Protein AF-A0A563DKL0-F1 (afdb_monomer_lite)

Sequence (131 aa):
MTEYYINKIYFHYNDNSDYGLYILFELNDRGYLLFDSTSFLLLAEIDKYKNFTWKEINYKVDKGLFIINIKEEELVNYFVEFSNNDILYIYQRIDGLECVEQDFMIVKKEDNFYNEVFSHMNESFVERVKL

Organism: NCBI:txid2509004

Structure (mmCIF, N/CA/C/O backbone):
data_AF-A0A563DKL0-F1
#
_entry.id   AF-A0A563DKL0-F1
#
loop_
_atom_site.group_PDB
_atom_site.id
_atom_site.type_symbol
_atom_site.label_atom_id
_atom_site.label_alt_id
_atom_site.label_comp_id
_atom_site.label_asym_id
_atom_site.label_entity_id
_atom_site.label_seq_id
_atom_site.pdbx_PDB_ins_code
_atom_site.Cartn_x
_atom_site.Cartn_y
_atom_site.Cartn_z
_atom_site.occupancy
_atom_site.B_iso_or_equiv
_atom_site.auth_seq_id
_atom_site.auth_comp_id
_atom_site.auth_asym_id
_atom_site.auth_atom_id
_atom_site.pdbx_PDB_model_num
ATOM 1 N N . MET A 1 1 ? -5.780 -8.153 19.326 1.00 55.84 1 MET A N 1
ATOM 2 C CA . MET A 1 1 ? -5.167 -7.930 18.002 1.00 55.84 1 MET A CA 1
ATOM 3 C C . MET A 1 1 ? -5.210 -6.436 17.759 1.00 55.84 1 MET A C 1
ATOM 5 O O . MET A 1 1 ? -6.212 -5.828 18.111 1.00 55.84 1 MET A O 1
ATOM 9 N N . THR A 1 2 ? -4.117 -5.836 17.308 1.00 72.38 2 THR A N 1
ATOM 10 C CA . THR A 1 2 ? -4.044 -4.385 17.111 1.00 72.38 2 THR A CA 1
ATOM 11 C C . THR A 1 2 ? -4.446 -4.070 15.677 1.00 72.38 2 THR A C 1
ATOM 13 O O . THR A 1 2 ? -3.821 -4.588 14.761 1.00 72.38 2 THR A O 1
ATOM 16 N N . GLU A 1 3 ? -5.479 -3.253 15.485 1.00 87.06 3 GLU A N 1
ATOM 17 C CA . GLU A 1 3 ? -5.994 -2.899 14.156 1.00 87.06 3 GLU A CA 1
ATOM 18 C C . GLU A 1 3 ? -5.310 -1.628 13.628 1.00 87.06 3 GLU A C 1
ATOM 20 O O . GLU A 1 3 ? -5.223 -0.614 14.332 1.00 87.06 3 GLU A O 1
ATOM 25 N N . TYR A 1 4 ? -4.833 -1.681 12.381 1.00 91.75 4 TYR A N 1
ATOM 26 C CA . TYR A 1 4 ? -4.214 -0.557 11.675 1.00 91.75 4 TYR A CA 1
ATOM 27 C C . TYR A 1 4 ? -5.230 0.081 10.728 1.00 91.75 4 TYR A C 1
ATOM 29 O O . TYR A 1 4 ? -5.314 -0.278 9.554 1.00 91.75 4 TYR A O 1
ATOM 37 N N . TYR A 1 5 ? -6.039 0.991 11.266 1.00 95.19 5 TYR A N 1
ATOM 38 C CA . TYR A 1 5 ? -7.048 1.719 10.501 1.00 95.19 5 TYR A CA 1
ATOM 39 C C . TYR A 1 5 ? -6.403 2.704 9.527 1.00 95.19 5 TYR A C 1
ATOM 41 O O . TYR A 1 5 ? -5.542 3.485 9.924 1.00 95.19 5 TYR A O 1
ATOM 49 N N . ILE A 1 6 ? -6.848 2.681 8.276 1.00 95.88 6 ILE A N 1
ATOM 50 C CA . ILE A 1 6 ? -6.279 3.460 7.176 1.00 95.88 6 ILE A CA 1
ATOM 51 C C . ILE A 1 6 ? -7.065 4.770 7.033 1.00 95.88 6 ILE A C 1
ATOM 53 O O . ILE A 1 6 ? -8.297 4.759 7.043 1.00 95.88 6 ILE A O 1
ATOM 57 N N . ASN A 1 7 ? -6.354 5.890 6.887 1.00 95.06 7 ASN A N 1
ATOM 58 C CA . ASN A 1 7 ? -6.914 7.170 6.445 1.00 95.06 7 ASN A CA 1
ATOM 59 C C . ASN A 1 7 ? -6.761 7.314 4.926 1.00 95.06 7 ASN A C 1
ATOM 61 O O . ASN A 1 7 ? -7.736 7.473 4.195 1.00 95.06 7 ASN A O 1
ATOM 65 N N . LYS A 1 8 ? -5.514 7.223 4.452 1.00 96.00 8 LYS A N 1
ATOM 66 C CA . LYS A 1 8 ? -5.124 7.406 3.052 1.00 96.00 8 LYS A CA 1
ATOM 67 C C . LYS A 1 8 ? -3.931 6.532 2.700 1.00 96.00 8 LYS A C 1
ATOM 69 O O . LYS A 1 8 ? -3.178 6.112 3.578 1.00 96.00 8 LYS A O 1
ATOM 74 N N . ILE A 1 9 ? -3.760 6.282 1.406 1.00 97.69 9 ILE A N 1
ATOM 75 C CA . ILE A 1 9 ? -2.623 5.535 0.873 1.00 97.69 9 ILE A CA 1
ATOM 76 C C . ILE A 1 9 ? -1.983 6.368 -0.230 1.00 97.69 9 ILE A C 1
ATOM 78 O O . ILE A 1 9 ? -2.673 6.889 -1.107 1.00 97.69 9 ILE A O 1
ATOM 82 N N . TYR A 1 10 ? -0.664 6.485 -0.188 1.00 97.56 10 TYR A N 1
ATOM 83 C CA . TYR A 1 10 ? 0.128 7.224 -1.158 1.00 97.56 10 TYR A CA 1
ATOM 84 C C . TYR A 1 10 ? 1.214 6.335 -1.745 1.00 97.56 10 TYR A C 1
ATOM 86 O O . TYR A 1 10 ? 1.629 5.363 -1.120 1.00 97.56 10 TYR A O 1
ATOM 94 N N . PHE A 1 11 ? 1.722 6.706 -2.913 1.00 97.56 11 PHE A N 1
ATOM 95 C CA . PHE A 1 11 ? 2.881 6.070 -3.518 1.00 97.56 11 PHE A CA 1
ATOM 96 C C . PHE A 1 11 ? 3.881 7.096 -4.051 1.00 97.56 11 PHE A C 1
ATOM 98 O O . PHE A 1 11 ? 3.536 8.245 -4.350 1.00 97.56 11 PHE A O 1
ATOM 105 N N . HIS A 1 12 ? 5.128 6.661 -4.174 1.00 95.88 12 HIS A N 1
ATOM 106 C CA . HIS A 1 12 ? 6.215 7.390 -4.807 1.00 95.88 12 HIS A CA 1
ATOM 107 C C . HIS A 1 12 ? 7.103 6.399 -5.563 1.00 95.88 12 HIS A C 1
ATOM 109 O O . HIS A 1 12 ? 7.444 5.350 -5.025 1.00 95.88 12 HIS A O 1
ATOM 115 N N . TYR A 1 13 ? 7.488 6.753 -6.787 1.00 93.31 13 TYR A N 1
ATOM 116 C CA . TYR A 1 13 ? 8.512 6.040 -7.544 1.00 93.31 13 TYR A CA 1
ATOM 117 C C . TYR A 1 13 ? 9.806 6.848 -7.503 1.00 93.31 13 TYR A C 1
ATOM 119 O O . TYR A 1 13 ? 9.822 8.025 -7.870 1.00 93.31 13 TYR A O 1
ATOM 127 N N . ASN A 1 14 ? 10.879 6.219 -7.036 1.00 89.31 14 ASN A N 1
ATOM 128 C CA . ASN A 1 14 ? 12.231 6.714 -7.219 1.00 89.31 14 ASN A CA 1
ATOM 129 C C . ASN A 1 14 ? 12.767 6.191 -8.554 1.00 89.31 14 ASN A C 1
ATOM 131 O O . ASN A 1 14 ? 13.298 5.086 -8.617 1.00 89.31 14 ASN A O 1
ATOM 135 N N . ASP A 1 15 ? 12.679 7.027 -9.587 1.00 80.00 15 ASP A N 1
ATOM 136 C CA . ASP A 1 15 ? 13.078 6.708 -10.968 1.00 80.00 15 ASP A CA 1
ATOM 137 C C . ASP A 1 15 ? 14.583 6.390 -11.133 1.00 80.00 15 ASP A C 1
ATOM 139 O O . ASP A 1 15 ? 15.032 6.053 -12.223 1.00 80.00 15 ASP A O 1
ATOM 143 N N . ASN A 1 16 ? 15.389 6.503 -10.068 1.00 79.62 16 ASN A N 1
ATOM 144 C CA . ASN A 1 16 ? 16.809 6.129 -10.070 1.00 79.62 16 ASN A CA 1
ATOM 145 C C . ASN A 1 16 ? 17.067 4.698 -9.555 1.00 79.62 16 ASN A C 1
ATOM 147 O O . ASN A 1 16 ? 18.222 4.356 -9.292 1.00 79.62 16 ASN A O 1
ATOM 151 N N . SER A 1 17 ? 16.024 3.895 -9.324 1.00 76.44 17 SER A N 1
ATOM 152 C CA . SER A 1 17 ? 16.128 2.534 -8.791 1.00 76.44 17 SER A CA 1
ATOM 153 C C . SER A 1 17 ? 15.099 1.612 -9.440 1.00 76.44 17 SER A C 1
ATOM 155 O O . SER A 1 17 ? 13.908 1.908 -9.403 1.00 76.44 17 SER A O 1
ATOM 157 N N . ASP A 1 18 ? 15.554 0.454 -9.918 1.00 69.06 18 ASP A N 1
ATOM 158 C CA . ASP A 1 18 ? 14.704 -0.642 -10.418 1.00 69.06 18 ASP A CA 1
ATOM 159 C C . ASP A 1 18 ? 13.705 -1.127 -9.338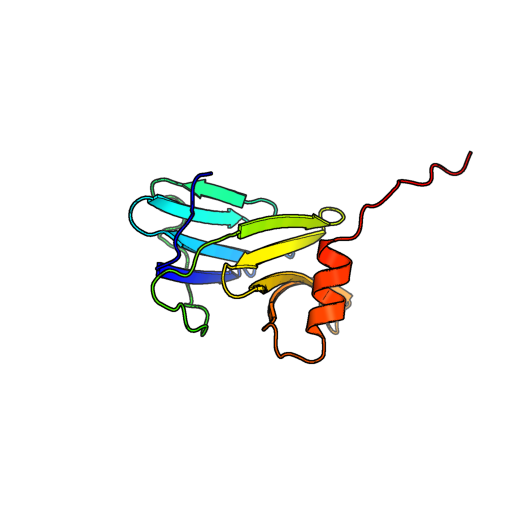 1.00 69.06 18 ASP A C 1
ATOM 161 O O . ASP A 1 18 ? 12.581 -1.543 -9.617 1.00 69.06 18 ASP A O 1
ATOM 165 N N . TYR A 1 19 ? 14.085 -0.968 -8.065 1.00 73.31 19 TYR A N 1
ATOM 166 C CA . TYR A 1 19 ? 13.269 -1.215 -6.872 1.00 73.31 19 TYR A CA 1
ATOM 167 C C . TYR A 1 19 ? 12.916 0.114 -6.201 1.00 73.31 19 TYR A C 1
ATOM 169 O O . TYR A 1 19 ? 13.322 0.411 -5.075 1.00 73.31 19 TYR A O 1
ATOM 177 N N . GLY A 1 20 ? 12.286 1.008 -6.958 1.00 88.25 20 GLY A N 1
ATOM 178 C CA . GLY A 1 20 ? 12.035 2.390 -6.553 1.00 88.25 20 GLY A CA 1
ATOM 179 C C . GLY A 1 20 ? 10.675 2.646 -5.904 1.00 88.25 20 GLY A C 1
ATOM 180 O O . GLY A 1 20 ? 10.370 3.810 -5.644 1.00 88.25 20 GLY A O 1
ATOM 181 N N . LEU A 1 21 ? 9.841 1.622 -5.689 1.00 94.44 21 LEU A N 1
ATOM 182 C CA . LEU A 1 21 ? 8.462 1.805 -5.237 1.00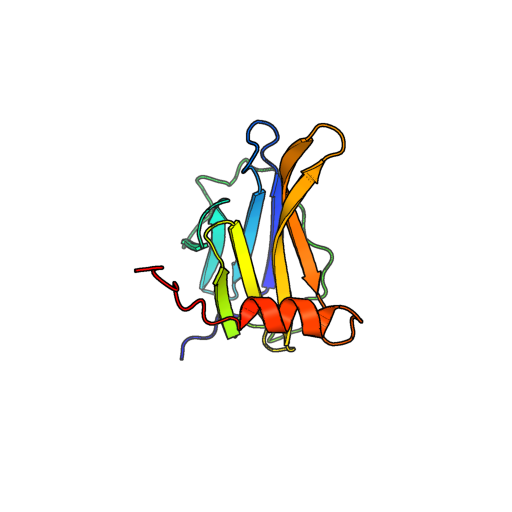 94.44 21 LEU A CA 1
ATOM 183 C C . LEU A 1 21 ? 8.358 1.966 -3.718 1.00 94.44 21 LEU A C 1
ATOM 185 O O . LEU A 1 21 ? 8.569 1.033 -2.950 1.00 94.44 21 LEU A O 1
ATOM 189 N N . TYR A 1 22 ? 7.866 3.126 -3.300 1.00 96.12 22 TYR A N 1
ATOM 190 C CA . TYR A 1 22 ? 7.466 3.394 -1.925 1.00 96.12 22 TYR A CA 1
ATOM 191 C C . TYR A 1 22 ? 5.948 3.501 -1.836 1.00 96.12 22 TYR A C 1
ATOM 193 O O . TYR A 1 22 ? 5.337 4.231 -2.618 1.00 96.12 22 TYR A O 1
ATOM 201 N N . ILE A 1 23 ? 5.341 2.844 -0.845 1.00 97.62 23 ILE A N 1
ATOM 202 C CA . ILE A 1 23 ? 3.908 2.981 -0.542 1.00 97.62 23 ILE A CA 1
ATOM 203 C C . ILE A 1 23 ? 3.741 3.384 0.916 1.00 97.62 23 ILE A C 1
ATOM 205 O O . ILE A 1 23 ? 4.279 2.746 1.812 1.00 97.62 23 ILE A O 1
ATOM 209 N N . LEU A 1 24 ? 2.986 4.447 1.163 1.00 97.69 24 LEU A N 1
ATOM 210 C CA . LEU A 1 24 ? 2.778 5.016 2.485 1.00 97.69 24 LEU A CA 1
ATOM 211 C C . LEU A 1 24 ? 1.305 4.936 2.863 1.00 97.69 24 LEU A C 1
ATOM 213 O O . LEU A 1 24 ? 0.461 5.580 2.243 1.00 97.69 24 LEU A O 1
ATOM 217 N N . PHE A 1 25 ? 1.008 4.196 3.920 1.00 97.19 25 PHE A N 1
ATOM 218 C CA . PHE A 1 25 ? -0.293 4.197 4.568 1.00 97.19 25 PHE A CA 1
ATOM 219 C C . PHE A 1 25 ? -0.270 5.216 5.697 1.00 97.19 25 PHE A C 1
ATOM 221 O O . PHE A 1 25 ? 0.508 5.095 6.645 1.00 97.19 25 PHE A O 1
ATOM 228 N N . GLU A 1 26 ? -1.146 6.204 5.612 1.00 96.12 26 GLU A N 1
ATOM 229 C CA . GLU A 1 26 ? -1.457 7.091 6.723 1.00 96.12 26 GLU A CA 1
ATOM 230 C C . GLU A 1 26 ? -2.465 6.381 7.630 1.00 96.12 26 GLU A C 1
ATOM 232 O O . GLU A 1 26 ? -3.560 6.021 7.186 1.00 96.12 26 GLU A O 1
ATOM 237 N N . LEU A 1 27 ? -2.086 6.138 8.884 1.00 95.12 27 LEU A N 1
ATOM 238 C CA . LEU A 1 27 ? -2.880 5.362 9.829 1.00 95.12 27 LEU A CA 1
ATOM 239 C C . LEU A 1 27 ? -3.594 6.277 10.824 1.00 95.12 27 LEU A C 1
ATOM 241 O O . LEU A 1 27 ? -2.988 7.198 11.376 1.00 95.12 27 LEU A O 1
ATOM 245 N N . ASN A 1 28 ? -4.856 5.977 11.132 1.00 90.00 28 ASN A N 1
ATOM 246 C CA . ASN A 1 28 ? -5.623 6.737 12.121 1.00 90.00 28 ASN A CA 1
ATOM 247 C C . ASN A 1 28 ? -4.944 6.643 13.495 1.00 90.00 28 ASN A C 1
ATOM 249 O O . ASN A 1 28 ? -4.842 5.557 14.073 1.00 90.00 28 ASN A O 1
ATOM 253 N N . ASP A 1 29 ? -4.475 7.789 13.994 1.00 81.88 29 ASP A N 1
ATOM 254 C CA . ASP A 1 29 ? -3.867 7.980 15.317 1.00 81.88 29 ASP A CA 1
ATOM 255 C C . ASP A 1 29 ? -2.621 7.114 15.603 1.00 81.88 29 ASP A C 1
ATOM 257 O O . ASP A 1 29 ? -2.253 6.903 16.761 1.00 81.88 29 ASP A O 1
ATOM 261 N N . ARG A 1 30 ? -1.969 6.572 14.561 1.00 82.38 30 ARG A N 1
ATOM 262 C CA . ARG A 1 30 ? -0.879 5.580 14.703 1.00 82.38 30 ARG A CA 1
ATOM 263 C C . ARG A 1 30 ? 0.346 5.848 13.827 1.00 82.38 30 ARG A C 1
ATOM 265 O O . ARG A 1 30 ? 1.182 4.962 13.668 1.00 82.38 30 ARG A O 1
ATOM 272 N N . GLY A 1 31 ? 0.466 7.060 13.292 1.00 93.06 31 GLY A N 1
ATOM 273 C CA . GLY A 1 31 ? 1.554 7.425 12.392 1.00 93.06 31 GLY A CA 1
ATOM 274 C C . GLY A 1 31 ? 1.364 6.778 11.025 1.00 93.06 31 GLY A C 1
ATOM 275 O O . GLY A 1 31 ? 0.321 6.947 10.395 1.00 93.06 31 GLY A O 1
ATOM 276 N N . TYR A 1 32 ? 2.375 6.046 10.567 1.00 96.31 32 TYR A N 1
ATOM 277 C CA . TYR A 1 32 ? 2.457 5.576 9.193 1.00 96.31 32 TYR A CA 1
ATOM 278 C C . TYR A 1 32 ? 2.972 4.143 9.106 1.00 96.31 32 TYR A C 1
ATOM 280 O O . TYR A 1 32 ? 3.815 3.717 9.896 1.00 96.31 32 TYR A O 1
ATOM 288 N N . LEU A 1 33 ? 2.506 3.419 8.095 1.00 96.69 33 LEU A N 1
ATOM 289 C CA . LEU A 1 33 ? 3.124 2.180 7.638 1.00 96.69 33 LEU A CA 1
ATOM 290 C C . LEU A 1 33 ? 3.726 2.444 6.257 1.00 96.69 33 LEU A C 1
ATOM 292 O O . LEU A 1 33 ? 3.018 2.852 5.341 1.00 96.69 33 LEU A O 1
ATOM 296 N N . LEU A 1 34 ? 5.031 2.244 6.118 1.00 96.94 34 LEU A N 1
ATOM 297 C CA . LEU A 1 34 ? 5.775 2.473 4.885 1.00 96.94 34 LEU A CA 1
ATOM 298 C C . LEU A 1 34 ? 6.224 1.137 4.301 1.00 96.94 34 LEU A C 1
ATOM 300 O O . LEU A 1 34 ? 6.906 0.385 4.984 1.00 96.94 34 LEU A O 1
ATOM 304 N N . PHE A 1 35 ? 5.908 0.892 3.038 1.00 95.81 35 PHE A N 1
ATOM 305 C CA . PHE A 1 35 ? 6.652 -0.025 2.189 1.00 95.81 35 PHE A CA 1
ATOM 306 C C . PHE A 1 35 ? 7.843 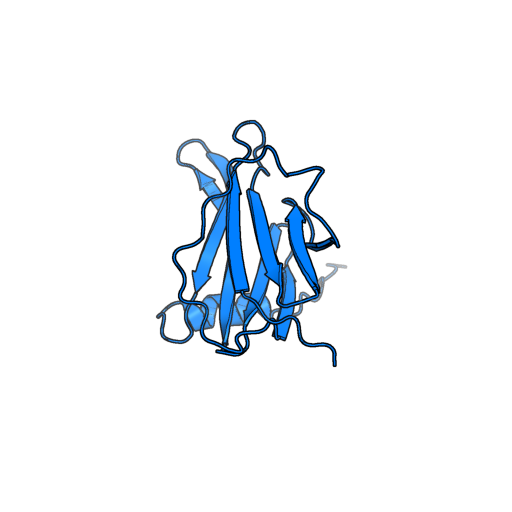0.720 1.577 1.00 95.81 35 PHE A C 1
ATOM 308 O O . PHE A 1 35 ? 7.641 1.742 0.916 1.00 95.81 35 PHE A O 1
ATOM 315 N N . ASP A 1 36 ? 9.067 0.253 1.826 1.00 92.75 36 ASP A N 1
ATOM 316 C CA . ASP A 1 36 ? 10.317 0.923 1.433 1.00 92.75 36 ASP A CA 1
ATOM 317 C C . ASP A 1 36 ? 11.037 0.273 0.242 1.00 92.75 36 ASP A C 1
ATOM 319 O O . ASP A 1 36 ? 12.267 0.247 0.189 1.00 92.75 36 ASP A O 1
ATOM 323 N N . SER A 1 37 ? 10.253 -0.262 -0.695 1.00 90.75 37 SER A N 1
ATOM 324 C CA . SER A 1 37 ? 10.663 -1.124 -1.812 1.00 90.75 37 SER A CA 1
ATOM 325 C C . SER A 1 37 ? 11.017 -2.563 -1.434 1.00 90.75 37 SER A C 1
ATOM 327 O O . SER A 1 37 ? 11.028 -3.430 -2.305 1.00 90.75 37 SER A O 1
ATOM 329 N N . THR A 1 38 ? 11.310 -2.850 -0.163 1.00 89.38 38 THR A N 1
ATOM 330 C CA . THR A 1 38 ? 11.767 -4.190 0.261 1.00 89.38 38 THR A CA 1
ATOM 331 C C . THR A 1 38 ? 11.065 -4.725 1.498 1.00 89.38 38 THR A C 1
ATOM 333 O O . THR A 1 38 ? 11.091 -5.921 1.755 1.00 89.38 38 THR A O 1
ATOM 336 N N . SER A 1 39 ? 10.470 -3.858 2.313 1.00 90.88 39 SER A N 1
ATOM 337 C CA . SER A 1 39 ? 9.869 -4.271 3.573 1.00 90.88 39 SER A CA 1
ATOM 338 C C . SER A 1 39 ? 8.825 -3.275 4.053 1.00 90.88 39 SER A C 1
ATOM 340 O O . SER A 1 39 ? 8.748 -2.144 3.572 1.00 90.88 39 SER A O 1
ATOM 342 N N . PHE A 1 40 ? 8.030 -3.698 5.037 1.00 93.56 40 PHE A N 1
ATOM 343 C CA . PHE A 1 40 ? 7.09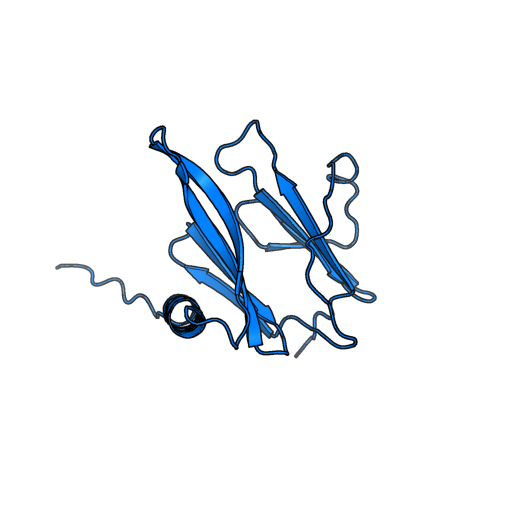3 -2.828 5.736 1.00 93.56 40 PHE A CA 1
ATOM 344 C C . PHE A 1 40 ? 7.667 -2.341 7.068 1.00 93.56 40 PHE A C 1
ATOM 346 O O . PHE A 1 40 ? 8.086 -3.130 7.915 1.00 93.56 40 PHE A O 1
ATOM 353 N N . LEU A 1 41 ? 7.618 -1.028 7.282 1.00 94.06 41 LEU A N 1
ATOM 354 C CA . LEU A 1 41 ? 8.133 -0.340 8.460 1.00 94.06 41 LEU A CA 1
ATOM 355 C C . LEU A 1 41 ? 7.042 0.526 9.093 1.00 94.06 41 LEU A C 1
ATOM 357 O O . LEU A 1 41 ? 6.423 1.351 8.423 1.00 94.06 41 LEU A O 1
ATOM 361 N N . LEU A 1 42 ? 6.837 0.383 10.403 1.00 93.94 42 LEU A N 1
ATOM 362 C CA . LEU A 1 42 ? 6.007 1.313 11.171 1.00 93.94 42 LEU A CA 1
ATOM 363 C C . LEU A 1 42 ? 6.826 2.539 11.563 1.00 93.94 42 LEU A C 1
ATOM 365 O O . LEU A 1 42 ? 7.891 2.422 12.169 1.00 93.94 42 LEU A O 1
ATOM 369 N N . LEU A 1 43 ? 6.297 3.716 11.252 1.00 94.50 43 LEU A N 1
ATOM 370 C CA . LEU A 1 43 ? 6.934 4.999 11.495 1.00 94.50 43 LEU A CA 1
ATOM 371 C C . LEU A 1 43 ? 5.996 5.896 12.301 1.00 94.50 43 LEU A C 1
ATOM 373 O O . LEU A 1 43 ? 4.817 6.025 11.981 1.00 94.50 43 LEU A O 1
ATOM 377 N N . ALA A 1 44 ? 6.525 6.568 13.322 1.00 91.56 44 ALA A N 1
ATOM 378 C CA . ALA A 1 44 ? 5.777 7.624 14.003 1.00 91.56 44 ALA A CA 1
ATOM 379 C C . ALA A 1 44 ? 5.616 8.862 13.100 1.00 91.56 44 ALA A C 1
ATOM 381 O O . ALA A 1 44 ? 4.573 9.509 13.107 1.00 91.56 44 ALA A O 1
ATOM 382 N N . GLU A 1 45 ? 6.642 9.158 12.297 1.00 91.00 45 GLU A N 1
ATOM 383 C CA . GLU A 1 45 ? 6.755 10.347 11.450 1.00 91.00 45 GLU A CA 1
ATOM 384 C C . GLU A 1 45 ? 7.477 10.007 10.136 1.00 91.00 45 GLU A C 1
ATOM 386 O O . GLU A 1 45 ? 8.238 9.040 10.065 1.00 91.00 45 GLU A O 1
ATOM 391 N N . ILE A 1 46 ? 7.278 10.822 9.096 1.00 89.94 46 ILE A N 1
ATOM 392 C CA . ILE A 1 46 ? 7.816 10.586 7.741 1.00 89.94 46 ILE A CA 1
ATOM 393 C C . ILE A 1 46 ? 8.931 11.562 7.354 1.00 89.94 46 ILE A C 1
ATOM 395 O O . ILE A 1 46 ? 9.201 11.760 6.173 1.00 89.94 46 ILE A O 1
ATOM 399 N N . ASP A 1 47 ? 9.609 12.168 8.326 1.00 89.81 47 ASP A N 1
ATOM 400 C CA . ASP A 1 47 ? 10.584 13.244 8.103 1.00 89.81 47 ASP A CA 1
ATOM 401 C C . ASP A 1 47 ? 11.696 12.901 7.105 1.00 89.81 47 ASP A C 1
ATOM 403 O O . ASP A 1 47 ? 12.087 13.744 6.294 1.00 89.81 47 ASP A O 1
ATOM 407 N N . LYS A 1 48 ? 12.176 11.651 7.114 1.00 88.50 48 LYS A N 1
ATOM 408 C CA . LYS A 1 48 ? 13.182 11.157 6.158 1.00 88.50 48 LYS A CA 1
ATOM 409 C C . LYS A 1 48 ? 12.663 11.137 4.710 1.00 88.50 48 LYS A C 1
ATOM 411 O O . LYS A 1 48 ? 13.455 11.250 3.780 1.00 88.50 48 LYS A O 1
ATOM 416 N N . TYR A 1 49 ? 11.349 11.040 4.530 1.00 89.38 49 TYR A N 1
ATOM 417 C CA . TYR A 1 49 ? 10.659 10.894 3.246 1.00 89.38 49 TYR A CA 1
ATOM 418 C C . TYR A 1 49 ? 9.776 12.104 2.903 1.00 89.38 49 TYR A C 1
ATOM 420 O O . TYR A 1 49 ? 9.037 12.084 1.920 1.00 89.38 49 TYR A O 1
ATOM 428 N N . LYS A 1 50 ? 9.849 13.189 3.686 1.00 88.06 50 LYS A N 1
ATOM 429 C CA . LYS A 1 50 ? 8.991 14.376 3.522 1.00 88.06 50 LYS A CA 1
ATOM 430 C C . LYS A 1 50 ? 9.178 15.104 2.190 1.00 88.06 50 LYS A C 1
ATOM 432 O O . LYS A 1 50 ? 8.285 15.813 1.747 1.00 88.06 50 LYS A O 1
ATOM 437 N N . ASN A 1 51 ? 10.348 14.940 1.571 1.00 90.44 51 ASN A N 1
ATOM 438 C CA . ASN A 1 51 ? 10.680 15.558 0.289 1.00 90.44 51 ASN A CA 1
ATOM 439 C C . ASN A 1 51 ? 10.251 14.696 -0.909 1.00 90.44 51 ASN A C 1
ATOM 441 O O . ASN A 1 51 ? 10.434 15.119 -2.050 1.00 90.44 51 ASN A O 1
ATOM 445 N N . PHE A 1 52 ? 9.722 13.489 -0.680 1.00 93.75 52 PHE A N 1
ATOM 446 C CA . PHE A 1 52 ? 9.198 12.666 -1.763 1.00 93.75 52 PHE A CA 1
ATOM 447 C C . PHE A 1 52 ? 7.925 13.300 -2.316 1.00 93.75 52 PHE A C 1
ATOM 449 O O . PHE A 1 52 ? 7.095 13.838 -1.582 1.00 93.75 52 PHE A O 1
ATOM 456 N N . THR A 1 53 ? 7.766 13.226 -3.636 1.00 93.94 53 THR A N 1
ATOM 457 C CA . THR A 1 53 ? 6.514 13.634 -4.277 1.00 93.94 53 THR A CA 1
ATOM 458 C C . THR A 1 53 ? 5.528 12.479 -4.174 1.00 93.94 53 THR A C 1
ATOM 460 O O . THR A 1 53 ? 5.518 11.586 -5.023 1.00 93.94 53 THR A O 1
ATOM 463 N N . TRP A 1 54 ? 4.739 12.493 -3.103 1.00 96.00 54 TRP A N 1
ATOM 464 C CA . TRP A 1 54 ? 3.699 11.507 -2.832 1.00 96.00 54 TRP A CA 1
ATOM 465 C C . TRP A 1 54 ? 2.474 11.737 -3.716 1.00 96.00 54 TRP A C 1
ATOM 467 O O . TRP A 1 54 ? 1.948 12.849 -3.800 1.00 96.00 54 TRP A O 1
ATOM 477 N N . LYS A 1 55 ? 1.996 10.670 -4.353 1.00 97.12 55 LYS A N 1
ATOM 478 C CA . LYS A 1 55 ? 0.739 10.642 -5.104 1.00 97.12 55 LYS A CA 1
ATOM 479 C C . LYS A 1 55 ? -0.272 9.812 -4.329 1.00 97.12 55 LYS A C 1
ATOM 481 O O . LYS A 1 55 ? 0.027 8.684 -3.959 1.00 97.12 55 LYS A O 1
ATOM 486 N N . GLU A 1 56 ? -1.455 10.359 -4.073 1.00 96.81 56 GLU A N 1
ATOM 487 C CA . GLU A 1 56 ? -2.540 9.602 -3.438 1.00 96.81 56 GLU A CA 1
ATOM 488 C C . GLU A 1 56 ? -3.019 8.497 -4.393 1.00 96.81 56 GLU A C 1
ATOM 490 O O . GLU A 1 56 ? -3.256 8.753 -5.578 1.00 96.81 56 GLU A O 1
ATOM 495 N N . ILE A 1 57 ? -3.134 7.263 -3.898 1.00 95.94 57 ILE A N 1
ATOM 496 C CA . ILE A 1 57 ? -3.729 6.159 -4.654 1.00 95.94 57 ILE A CA 1
ATOM 497 C C . ILE A 1 57 ? -5.227 6.439 -4.767 1.00 95.94 57 ILE A C 1
ATOM 499 O O . ILE A 1 57 ? -5.901 6.654 -3.762 1.00 95.94 57 ILE A O 1
ATOM 503 N N . ASN A 1 58 ? -5.767 6.402 -5.988 1.00 92.38 58 ASN A N 1
ATOM 504 C CA . ASN A 1 58 ? -7.201 6.558 -6.224 1.00 92.38 58 ASN A CA 1
ATOM 505 C C . ASN A 1 58 ? -7.966 5.292 -5.798 1.00 92.38 58 ASN A C 1
ATOM 507 O O . ASN A 1 58 ? -8.385 4.483 -6.626 1.00 92.38 58 ASN A O 1
ATOM 511 N N . TYR A 1 59 ? -8.113 5.113 -4.490 1.00 92.19 59 TYR A N 1
ATOM 512 C CA . TYR A 1 59 ? -8.830 4.017 -3.861 1.00 92.19 59 TYR A CA 1
ATOM 513 C C . TYR A 1 59 ? -9.705 4.568 -2.739 1.00 92.19 59 TYR A C 1
ATOM 515 O O . TYR A 1 59 ? -9.272 5.383 -1.924 1.00 92.19 59 TYR A O 1
ATOM 523 N N . LYS 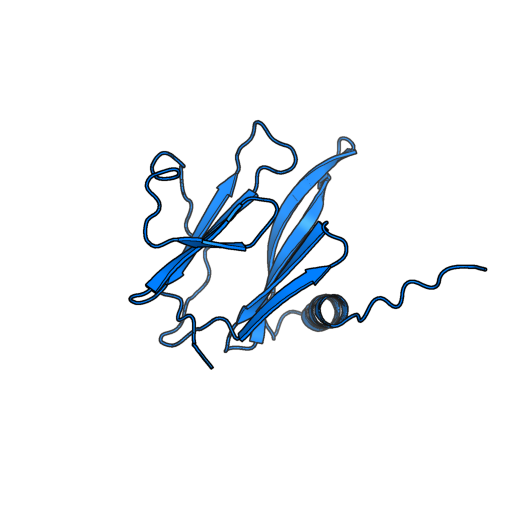A 1 60 ? -10.970 4.145 -2.707 1.00 89.38 60 LYS A N 1
ATOM 524 C CA . LYS A 1 60 ? -11.934 4.653 -1.735 1.00 89.38 60 LYS A CA 1
ATOM 525 C C . LYS A 1 60 ? -11.712 3.969 -0.388 1.00 89.38 60 LYS A C 1
ATOM 527 O O . LYS A 1 60 ? -12.210 2.874 -0.153 1.00 89.38 60 LYS A O 1
ATOM 532 N N . VAL A 1 61 ? -11.002 4.648 0.504 1.00 88.00 61 VAL A N 1
ATOM 533 C CA . VAL A 1 61 ? -10.839 4.215 1.894 1.00 88.00 61 VAL A CA 1
ATOM 534 C C . VAL A 1 61 ? -12.135 4.505 2.658 1.00 88.00 61 VAL A C 1
ATOM 536 O O . VAL A 1 61 ? -12.411 5.640 3.047 1.00 88.00 61 VAL A O 1
ATOM 539 N N . ASP A 1 62 ? -12.976 3.484 2.829 1.00 86.00 62 ASP A N 1
ATOM 540 C CA . ASP A 1 62 ? -14.194 3.603 3.630 1.00 86.00 62 ASP A CA 1
ATOM 541 C C . ASP A 1 62 ? -13.871 3.775 5.125 1.00 86.00 62 ASP A C 1
ATOM 543 O O . ASP A 1 62 ? -12.846 3.320 5.640 1.00 86.00 62 ASP A O 1
ATOM 547 N N . LYS A 1 63 ? -14.779 4.428 5.859 1.00 85.88 63 LYS A N 1
ATOM 548 C CA . LYS A 1 63 ? -14.619 4.629 7.302 1.00 85.88 63 LYS A CA 1
ATOM 549 C C . LYS A 1 63 ? -14.529 3.274 8.009 1.00 85.88 63 LYS A C 1
ATOM 551 O O . LYS A 1 63 ? -15.480 2.499 7.980 1.00 85.88 63 LYS A O 1
ATOM 556 N N . GLY A 1 64 ? -13.421 3.046 8.709 1.00 89.25 64 GLY A N 1
ATOM 557 C CA . GLY A 1 64 ? -13.175 1.795 9.425 1.00 89.25 64 GLY A CA 1
ATOM 558 C C . GLY A 1 64 ? -12.441 0.737 8.602 1.00 89.25 64 GLY A C 1
ATOM 559 O O . GLY A 1 64 ? -12.315 -0.387 9.078 1.00 89.25 64 GLY A O 1
ATOM 560 N N . LEU A 1 65 ? -11.937 1.068 7.407 1.00 94.88 65 LEU A N 1
ATOM 561 C CA . LEU A 1 65 ? -11.008 0.193 6.698 1.00 94.88 65 LEU A CA 1
ATOM 562 C C . LEU A 1 65 ? -9.726 0.028 7.526 1.00 94.88 65 LEU A C 1
ATOM 564 O O . LEU A 1 65 ? -9.147 1.015 7.982 1.00 94.88 65 LEU A O 1
ATOM 568 N N . PHE A 1 66 ? -9.283 -1.210 7.722 1.00 95.25 66 PHE A N 1
ATOM 569 C CA . PHE A 1 66 ? -8.037 -1.521 8.419 1.00 95.25 66 PHE A CA 1
ATOM 570 C C . PHE A 1 66 ? -7.302 -2.669 7.734 1.00 95.25 66 PHE A C 1
ATOM 572 O O . PHE A 1 66 ? -7.897 -3.430 6.971 1.00 95.25 66 PHE A O 1
ATOM 579 N N . ILE A 1 67 ? -6.009 -2.791 8.013 1.00 95.19 67 ILE A N 1
ATOM 580 C CA . ILE A 1 67 ? -5.176 -3.888 7.511 1.00 95.19 67 ILE A CA 1
ATOM 581 C C . ILE A 1 67 ? -5.433 -5.142 8.356 1.00 95.19 67 ILE A C 1
ATOM 583 O O . ILE A 1 67 ? -5.220 -5.114 9.571 1.00 95.19 67 ILE A O 1
ATOM 587 N N . ILE A 1 68 ? -5.877 -6.228 7.717 1.00 94.56 68 ILE A N 1
ATOM 588 C CA . ILE A 1 68 ? -5.999 -7.559 8.329 1.00 94.56 68 ILE A CA 1
ATOM 589 C C . ILE A 1 68 ? -4.626 -8.226 8.378 1.00 94.56 68 ILE A C 1
ATOM 591 O O . ILE A 1 68 ? -4.232 -8.744 9.423 1.00 94.56 68 ILE A O 1
ATOM 595 N N . ASN A 1 69 ? -3.918 -8.241 7.247 1.00 92.50 69 ASN A N 1
ATOM 596 C CA . ASN A 1 69 ? -2.696 -9.018 7.104 1.00 92.50 69 ASN A CA 1
ATOM 597 C C . ASN A 1 69 ? -1.707 -8.365 6.138 1.00 92.50 69 ASN A C 1
ATOM 599 O O . ASN A 1 69 ? -2.102 -7.654 5.215 1.00 92.50 69 ASN A O 1
ATOM 603 N N . ILE A 1 70 ? -0.426 -8.651 6.348 1.00 93.56 70 ILE A N 1
ATOM 604 C CA . ILE A 1 70 ? 0.657 -8.321 5.423 1.00 93.56 70 ILE A CA 1
ATOM 605 C C . ILE A 1 70 ? 1.416 -9.612 5.160 1.00 93.56 70 ILE A C 1
ATOM 607 O O . ILE A 1 70 ? 1.814 -10.296 6.105 1.00 93.56 70 ILE A O 1
ATOM 611 N N . LYS A 1 71 ? 1.602 -9.948 3.888 1.00 91.88 71 LYS A N 1
ATOM 612 C CA . LYS A 1 71 ? 2.330 -11.141 3.468 1.00 91.88 71 LYS A CA 1
ATOM 613 C C . LYS A 1 71 ? 3.345 -10.818 2.390 1.00 91.88 71 LYS A C 1
ATOM 615 O O . LYS A 1 71 ? 3.207 -9.840 1.662 1.00 91.88 71 LYS A O 1
ATOM 620 N N . GLU A 1 72 ? 4.334 -11.685 2.301 1.00 89.38 72 GLU A N 1
ATOM 621 C CA . GLU A 1 72 ? 5.441 -11.610 1.365 1.00 89.38 72 GLU A CA 1
ATOM 622 C C . GLU A 1 72 ? 5.614 -12.980 0.711 1.00 89.38 72 GLU A C 1
ATOM 624 O O . GLU A 1 72 ? 5.475 -14.011 1.374 1.00 89.38 72 GLU A O 1
ATOM 629 N N . GLU A 1 73 ? 5.906 -12.981 -0.584 1.00 82.88 73 GLU A N 1
ATOM 630 C CA . GLU A 1 73 ? 6.166 -14.170 -1.388 1.00 82.88 73 GLU A CA 1
ATOM 631 C C . GLU A 1 73 ? 7.479 -13.969 -2.161 1.00 82.88 73 GLU A C 1
ATOM 633 O O . GLU A 1 73 ? 7.670 -12.972 -2.863 1.00 82.88 73 GLU A O 1
ATOM 638 N N . GLU A 1 74 ? 8.401 -14.920 -1.977 1.00 75.12 74 GLU A N 1
ATOM 639 C CA . GLU A 1 74 ? 9.697 -15.019 -2.669 1.00 75.12 74 GLU A CA 1
ATOM 640 C C . GLU A 1 74 ? 10.566 -13.740 -2.668 1.00 75.12 74 GLU A C 1
ATOM 642 O O . GLU A 1 74 ? 11.404 -13.565 -3.546 1.00 75.12 74 GLU A O 1
ATOM 647 N N . LEU A 1 75 ? 10.412 -12.852 -1.675 1.00 72.69 75 LEU A N 1
ATOM 648 C CA . LEU A 1 75 ? 11.090 -11.542 -1.581 1.00 72.69 75 LEU A CA 1
ATOM 649 C C . LEU A 1 75 ? 10.744 -10.550 -2.713 1.00 72.69 75 LEU A C 1
ATOM 651 O O . LEU A 1 75 ? 11.319 -9.459 -2.783 1.00 72.69 75 LEU A O 1
ATOM 655 N N . VAL A 1 76 ? 9.817 -10.906 -3.606 1.00 80.00 76 VAL A N 1
ATOM 656 C CA . VAL A 1 76 ? 9.509 -10.146 -4.831 1.00 80.00 76 VAL A CA 1
ATOM 657 C C . VAL A 1 76 ? 8.074 -9.636 -4.879 1.00 80.00 76 VAL A C 1
ATOM 659 O O . VAL A 1 76 ? 7.825 -8.594 -5.486 1.00 80.00 76 VAL A O 1
ATOM 662 N N . ASN A 1 77 ? 7.158 -10.324 -4.200 1.00 89.81 77 ASN A N 1
ATOM 663 C CA . ASN A 1 77 ? 5.738 -10.010 -4.160 1.00 89.81 77 ASN A CA 1
ATOM 664 C C . ASN A 1 77 ? 5.304 -9.696 -2.728 1.00 89.81 77 ASN A C 1
ATOM 666 O O . ASN A 1 77 ? 5.682 -10.390 -1.783 1.00 89.81 77 ASN A O 1
ATOM 670 N N . TYR A 1 78 ? 4.459 -8.680 -2.571 1.00 94.19 78 TYR A N 1
ATOM 671 C CA . TYR A 1 78 ? 3.915 -8.291 -1.274 1.00 94.19 78 TYR A CA 1
ATOM 672 C C . TYR A 1 78 ? 2.412 -8.065 -1.366 1.00 94.19 78 TYR A C 1
ATOM 674 O O . TYR A 1 78 ? 1.898 -7.520 -2.343 1.00 94.19 78 TYR A O 1
ATOM 682 N N . PHE A 1 79 ? 1.706 -8.449 -0.311 1.00 95.81 79 PHE A N 1
ATOM 683 C CA . PHE A 1 79 ? 0.254 -8.386 -0.244 1.00 95.81 79 PHE A CA 1
ATOM 684 C C . PHE A 1 79 ? -0.171 -7.709 1.052 1.00 95.81 79 PHE A C 1
ATOM 686 O O . PHE A 1 79 ? 0.271 -8.101 2.134 1.00 95.81 79 PHE A O 1
ATOM 693 N N . VAL A 1 80 ? -1.059 -6.721 0.954 1.00 96.38 80 VAL A N 1
ATOM 694 C CA . VAL A 1 80 ? -1.728 -6.114 2.110 1.00 96.38 80 VAL A CA 1
ATOM 695 C C . VAL A 1 80 ? -3.220 -6.378 1.986 1.00 96.38 80 VAL A C 1
ATOM 697 O O . VAL A 1 80 ? -3.882 -5.824 1.113 1.00 96.38 80 VAL A O 1
ATOM 700 N N . GLU A 1 81 ? -3.739 -7.236 2.858 1.00 96.06 81 GLU A N 1
ATOM 701 C CA . GLU A 1 81 ? -5.155 -7.595 2.908 1.00 96.06 81 GLU A CA 1
ATOM 702 C C . GLU A 1 81 ? -5.910 -6.592 3.783 1.00 96.06 81 GLU A C 1
ATOM 704 O O . GLU A 1 81 ? -5.568 -6.383 4.953 1.00 96.06 81 GLU A O 1
ATOM 709 N N . PHE A 1 82 ? -6.950 -5.974 3.231 1.00 96.38 82 PHE A N 1
ATOM 710 C CA . PHE A 1 82 ? -7.800 -5.026 3.943 1.00 96.38 82 PHE A CA 1
ATOM 711 C C . PHE A 1 82 ? -9.057 -5.682 4.519 1.00 96.38 82 PHE A C 1
ATOM 713 O O . PHE A 1 82 ? -9.487 -6.751 4.096 1.00 96.38 82 PHE A O 1
ATOM 720 N N . SER A 1 83 ? -9.709 -5.002 5.465 1.00 95.81 83 SER A N 1
ATOM 721 C CA . SER A 1 83 ? -10.901 -5.506 6.159 1.00 95.81 83 SER A CA 1
ATOM 722 C C . SER A 1 83 ? -12.140 -5.714 5.283 1.00 95.81 83 SER A C 1
ATOM 724 O O . SER A 1 83 ? -13.040 -6.468 5.655 1.00 95.81 83 SER A O 1
ATOM 726 N N . ASN A 1 84 ? -12.184 -5.101 4.100 1.00 95.56 84 ASN A N 1
ATOM 727 C CA . ASN A 1 84 ? -13.196 -5.365 3.073 1.00 95.56 84 ASN A CA 1
ATOM 728 C C . ASN A 1 84 ? -12.830 -6.545 2.143 1.00 95.56 84 ASN A C 1
ATOM 730 O O . ASN A 1 84 ? -13.624 -6.906 1.275 1.00 95.56 84 ASN A O 1
ATOM 734 N N . ASN A 1 85 ? -11.708 -7.220 2.407 1.00 95.44 85 ASN A N 1
ATOM 735 C CA . ASN A 1 85 ? -11.060 -8.264 1.610 1.00 95.44 85 ASN A CA 1
ATOM 736 C C . ASN A 1 85 ? -10.422 -7.785 0.301 1.00 95.44 85 ASN A C 1
ATOM 738 O O . ASN A 1 85 ? -9.989 -8.636 -0.468 1.00 95.44 85 ASN A O 1
ATOM 742 N N . ASP A 1 86 ? -10.343 -6.481 0.036 1.00 96.88 86 ASP A N 1
ATOM 743 C CA . ASP A 1 86 ? -9.522 -5.991 -1.072 1.00 96.88 86 ASP A CA 1
ATOM 744 C C . ASP A 1 86 ? -8.038 -6.171 -0.726 1.00 96.88 86 ASP A C 1
ATOM 746 O O . ASP A 1 86 ? -7.653 -6.207 0.448 1.00 96.88 86 ASP A O 1
ATOM 750 N N . ILE A 1 87 ? -7.200 -6.294 -1.752 1.00 97.25 87 ILE A N 1
ATOM 751 C CA . ILE A 1 87 ? -5.772 -6.575 -1.597 1.00 97.25 87 ILE A CA 1
ATOM 752 C C . ILE A 1 87 ? -4.984 -5.491 -2.320 1.00 97.25 87 ILE A C 1
ATOM 754 O O . ILE A 1 87 ? -5.167 -5.291 -3.518 1.00 97.25 87 ILE A O 1
ATOM 758 N N . LEU A 1 88 ? -4.068 -4.813 -1.628 1.00 97.50 88 LEU A N 1
ATOM 759 C CA . LEU A 1 88 ? -2.968 -4.146 -2.321 1.00 97.50 88 LEU A CA 1
ATOM 760 C C . LEU A 1 88 ? -1.930 -5.210 -2.671 1.00 97.50 88 LEU A C 1
ATOM 762 O O . LEU A 1 88 ? -1.299 -5.772 -1.775 1.00 97.50 88 LEU A O 1
ATOM 766 N N . TYR A 1 89 ? -1.762 -5.464 -3.962 1.00 96.38 89 TYR A N 1
ATOM 767 C CA . TYR A 1 89 ? -0.755 -6.366 -4.499 1.00 96.38 89 TYR A CA 1
ATOM 768 C C . TYR A 1 89 ? 0.402 -5.550 -5.068 1.00 96.38 89 TYR A C 1
ATOM 770 O O . TYR A 1 89 ? 0.193 -4.711 -5.942 1.00 96.38 89 TYR A O 1
ATOM 778 N N . ILE A 1 90 ? 1.605 -5.788 -4.558 1.00 95.25 90 ILE A N 1
ATOM 779 C CA . ILE A 1 90 ? 2.863 -5.211 -5.027 1.00 95.25 90 ILE A CA 1
ATOM 780 C C . ILE A 1 90 ? 3.649 -6.337 -5.688 1.00 95.25 90 ILE A C 1
ATOM 782 O O . ILE A 1 90 ? 3.839 -7.389 -5.077 1.00 95.25 90 ILE A O 1
ATOM 786 N N . TYR A 1 91 ? 4.092 -6.121 -6.920 1.00 91.88 91 TYR A N 1
ATOM 787 C CA . TYR A 1 91 ? 4.684 -7.157 -7.758 1.00 91.88 91 TYR A CA 1
ATOM 788 C C . TYR A 1 91 ? 5.800 -6.604 -8.629 1.00 91.88 91 TYR A C 1
ATOM 790 O O . TYR A 1 91 ? 5.919 -5.396 -8.833 1.00 91.88 91 TYR A O 1
ATOM 798 N N . GLN A 1 92 ? 6.613 -7.506 -9.167 1.00 88.69 92 GLN A N 1
ATOM 799 C CA . GLN A 1 92 ? 7.573 -7.165 -10.206 1.00 88.69 92 GLN A CA 1
ATOM 800 C C . GLN A 1 92 ? 6.944 -7.321 -11.585 1.00 88.69 92 GLN A C 1
ATOM 802 O O . GLN A 1 92 ? 6.302 -8.328 -11.885 1.00 88.69 92 GLN A O 1
ATOM 807 N N . ARG A 1 93 ? 7.178 -6.341 -12.450 1.00 85.38 93 ARG A N 1
ATOM 808 C CA . ARG A 1 93 ? 6.886 -6.421 -13.877 1.00 85.38 93 ARG A CA 1
ATOM 809 C C . ARG A 1 93 ? 8.182 -6.323 -14.667 1.00 85.38 93 ARG A C 1
ATOM 811 O O . ARG A 1 93 ? 9.116 -5.642 -14.258 1.00 85.38 93 ARG A O 1
ATOM 818 N N . ILE A 1 94 ? 8.213 -6.991 -15.811 1.00 82.62 94 ILE A N 1
ATOM 819 C CA . ILE A 1 94 ? 9.270 -6.819 -16.804 1.00 82.62 94 ILE A CA 1
ATOM 820 C C . ILE A 1 94 ? 8.732 -5.848 -17.851 1.00 82.62 94 ILE A C 1
ATOM 822 O O . ILE A 1 94 ? 7.654 -6.078 -18.409 1.00 82.62 94 ILE A O 1
ATOM 826 N N . ASP A 1 95 ? 9.438 -4.747 -18.081 1.00 75.44 95 ASP A N 1
ATOM 827 C CA . ASP A 1 95 ? 9.057 -3.780 -19.102 1.00 75.44 95 ASP A CA 1
ATOM 828 C C . ASP A 1 95 ? 9.377 -4.293 -20.524 1.00 75.44 95 ASP A C 1
ATOM 830 O O . ASP A 1 95 ? 9.963 -5.358 -20.735 1.00 75.44 95 ASP A O 1
ATOM 834 N N . GLY A 1 96 ? 8.985 -3.529 -21.547 1.00 69.56 96 GLY A N 1
ATOM 835 C CA . GLY A 1 96 ? 9.244 -3.886 -22.949 1.00 69.56 96 GLY A CA 1
ATOM 836 C C . GLY A 1 96 ? 10.726 -3.879 -23.361 1.00 69.56 96 GLY A C 1
ATOM 837 O O . GLY A 1 96 ? 11.018 -4.165 -24.522 1.00 69.56 96 GLY A O 1
ATOM 838 N N . LEU A 1 97 ? 11.635 -3.523 -22.449 1.00 77.50 97 LEU A N 1
ATOM 839 C CA . LEU A 1 97 ? 13.087 -3.478 -22.617 1.00 77.50 97 LEU A CA 1
ATOM 840 C C . LEU A 1 97 ? 13.811 -4.513 -21.737 1.00 77.50 97 LEU A C 1
ATOM 842 O O . LEU A 1 97 ? 15.037 -4.488 -21.671 1.00 77.50 97 LEU A O 1
ATOM 846 N N . GLU A 1 98 ? 13.066 -5.434 -21.117 1.00 75.69 98 GLU A N 1
ATOM 847 C CA . GLU A 1 98 ? 13.566 -6.453 -20.185 1.00 75.69 98 GLU A CA 1
ATOM 848 C C . GLU A 1 98 ? 14.101 -5.900 -18.848 1.00 75.69 98 GLU A C 1
ATOM 850 O O . GLU A 1 98 ? 14.788 -6.608 -18.109 1.00 75.69 98 GLU A O 1
ATOM 855 N N . CYS A 1 99 ? 13.756 -4.661 -18.492 1.00 76.06 99 CYS A N 1
ATOM 856 C CA . CYS A 1 99 ? 14.038 -4.100 -17.175 1.00 76.06 99 CYS A CA 1
ATOM 857 C C . CYS A 1 99 ? 12.997 -4.587 -16.159 1.00 76.06 99 CYS A C 1
ATOM 859 O O . CYS A 1 99 ? 11.795 -4.599 -16.433 1.00 76.06 99 CYS A O 1
ATOM 861 N N . VAL A 1 100 ? 13.460 -4.987 -14.974 1.00 80.81 100 VAL A N 1
ATOM 862 C CA . VAL A 1 100 ? 12.589 -5.365 -13.854 1.00 80.81 100 VAL A CA 1
ATOM 863 C C . VAL A 1 100 ? 12.212 -4.103 -13.087 1.00 80.81 100 VAL A C 1
ATOM 865 O O . VAL A 1 100 ? 13.090 -3.391 -12.613 1.00 80.81 100 VAL A O 1
ATOM 868 N N . GLU A 1 101 ? 10.917 -3.852 -12.935 1.00 87.06 101 GLU A N 1
ATOM 869 C CA . GLU A 1 101 ? 10.377 -2.739 -12.154 1.00 87.06 101 GLU A CA 1
ATOM 870 C C . GLU A 1 101 ? 9.379 -3.256 -11.117 1.00 87.06 101 GLU A C 1
ATOM 872 O O . GLU A 1 101 ? 8.646 -4.214 -11.368 1.00 87.06 101 GLU A O 1
ATOM 877 N N . GLN A 1 102 ? 9.293 -2.595 -9.964 1.00 90.06 102 GLN A N 1
ATOM 878 C CA . GLN A 1 102 ? 8.180 -2.811 -9.038 1.00 90.06 102 GLN A CA 1
ATOM 879 C C . GLN A 1 102 ? 6.958 -1.992 -9.450 1.00 90.06 102 GLN A C 1
ATOM 881 O O . GLN A 1 102 ? 7.077 -0.820 -9.797 1.00 90.06 102 GLN A O 1
ATOM 886 N N . ASP A 1 103 ? 5.779 -2.593 -9.349 1.00 92.19 103 ASP A N 1
ATOM 887 C CA . ASP A 1 103 ? 4.494 -1.930 -9.549 1.00 92.19 103 ASP A CA 1
ATOM 888 C C . ASP A 1 103 ? 3.476 -2.435 -8.521 1.00 92.19 103 ASP A C 1
ATOM 890 O O . ASP A 1 103 ? 3.745 -3.351 -7.738 1.00 92.19 103 ASP A O 1
ATOM 894 N N . PHE A 1 104 ? 2.298 -1.822 -8.489 1.00 95.31 104 PHE A N 1
ATOM 895 C CA . PHE A 1 104 ? 1.237 -2.230 -7.585 1.00 95.31 104 PHE A CA 1
ATOM 896 C C . PHE A 1 104 ? -0.148 -2.093 -8.205 1.00 95.31 104 PHE A C 1
ATOM 898 O O . PHE A 1 104 ? -0.385 -1.338 -9.148 1.00 95.31 104 PHE A O 1
ATOM 905 N N . MET A 1 105 ? -1.108 -2.804 -7.624 1.00 95.88 105 MET A N 1
ATOM 906 C CA . MET A 1 105 ? -2.522 -2.609 -7.904 1.00 95.88 105 MET A CA 1
ATOM 907 C C . MET A 1 105 ? -3.378 -2.900 -6.678 1.00 95.88 105 MET A C 1
ATOM 909 O O . MET A 1 105 ? -3.018 -3.707 -5.824 1.00 95.88 105 MET A O 1
ATOM 913 N N . ILE A 1 106 ? -4.535 -2.245 -6.610 1.00 96.81 106 ILE A N 1
ATOM 914 C CA . ILE A 1 106 ? -5.595 -2.639 -5.686 1.00 96.81 106 ILE A CA 1
ATOM 915 C C . ILE A 1 106 ? -6.485 -3.636 -6.414 1.00 96.81 106 ILE A C 1
ATOM 917 O O . ILE A 1 106 ? -7.115 -3.283 -7.410 1.00 96.81 106 ILE A O 1
ATOM 921 N N . VAL A 1 107 ? -6.527 -4.857 -5.903 1.00 96.94 107 VAL A N 1
ATOM 922 C CA . VAL A 1 107 ? -7.350 -5.949 -6.407 1.00 96.94 107 VAL A CA 1
ATOM 923 C C . VAL A 1 107 ? -8.586 -6.031 -5.539 1.00 96.94 107 VAL A C 1
ATOM 925 O O . VAL A 1 107 ? -8.508 -6.371 -4.354 1.00 96.94 107 VAL A O 1
ATOM 928 N N . LYS A 1 108 ? -9.729 -5.680 -6.116 1.00 96.19 108 LYS A N 1
ATOM 929 C CA . LYS A 1 108 ? -10.993 -5.725 -5.396 1.00 96.19 108 LYS A CA 1
ATOM 930 C C . LYS A 1 108 ? -11.515 -7.141 -5.325 1.00 96.19 108 LYS A C 1
ATOM 932 O O . LYS A 1 108 ? -11.304 -7.933 -6.242 1.00 96.19 108 LYS A O 1
ATOM 937 N N . LYS A 1 109 ? -12.270 -7.446 -4.274 1.00 93.81 109 LYS A N 1
ATOM 938 C CA . LYS A 1 109 ? -12.902 -8.762 -4.110 1.00 93.81 109 LYS A CA 1
ATOM 939 C C . LYS A 1 109 ? -13.766 -9.174 -5.309 1.00 93.81 109 LYS A C 1
ATOM 941 O O . LYS A 1 109 ? -13.883 -10.359 -5.612 1.00 93.81 109 LYS A O 1
ATOM 946 N N . GLU A 1 110 ? -14.404 -8.209 -5.964 1.00 93.81 110 GLU A N 1
ATOM 947 C CA . GLU A 1 110 ? -15.226 -8.434 -7.152 1.00 93.81 110 GLU A CA 1
ATOM 948 C C . GLU A 1 110 ? -14.445 -8.569 -8.471 1.00 93.81 110 GLU A C 1
ATOM 950 O O . GLU A 1 110 ? -15.055 -8.910 -9.488 1.00 93.81 110 GLU A O 1
ATOM 955 N N . ASP A 1 111 ? -13.133 -8.316 -8.489 1.00 94.88 111 ASP A N 1
ATOM 956 C CA . ASP A 1 111 ? -12.337 -8.400 -9.713 1.00 94.88 111 ASP A CA 1
ATOM 957 C C . ASP A 1 111 ? -12.154 -9.860 -10.160 1.00 94.88 111 ASP A C 1
ATOM 959 O O . ASP A 1 111 ? -11.923 -10.767 -9.360 1.00 94.88 111 ASP A O 1
ATOM 963 N N . ASN A 1 112 ? -12.198 -10.102 -11.475 1.00 93.38 112 ASN A N 1
ATOM 964 C CA . ASN A 1 112 ? -12.130 -11.458 -12.044 1.00 93.38 112 ASN A CA 1
ATOM 965 C C . ASN A 1 112 ? -10.856 -12.230 -11.655 1.00 93.38 112 ASN A C 1
ATOM 967 O O . ASN A 1 112 ? -10.886 -13.454 -11.552 1.00 93.38 112 ASN A O 1
ATOM 971 N N . PHE A 1 113 ? -9.746 -11.520 -11.453 1.00 92.81 113 PHE A N 1
ATOM 972 C CA . PHE A 1 113 ? -8.441 -12.089 -11.113 1.00 92.81 113 PHE A CA 1
ATOM 973 C C . PHE A 1 113 ? -8.164 -12.088 -9.598 1.00 92.81 113 PHE A C 1
ATOM 975 O O . PHE A 1 113 ? -7.092 -12.504 -9.167 1.00 92.81 113 PHE A O 1
ATOM 982 N N . TYR A 1 114 ? -9.134 -11.687 -8.765 1.00 95.25 114 TYR A N 1
ATOM 983 C CA . TYR A 1 114 ? -8.991 -11.690 -7.308 1.00 95.25 114 TYR A CA 1
ATOM 984 C C . TYR A 1 114 ? -8.581 -13.056 -6.759 1.00 95.25 114 TYR A C 1
ATOM 986 O O . TYR A 1 114 ? -7.660 -13.155 -5.958 1.00 95.25 114 TYR A O 1
ATOM 994 N N . ASN A 1 115 ? -9.245 -14.125 -7.211 1.00 92.75 115 ASN A N 1
ATOM 995 C CA . ASN A 1 115 ? -8.977 -15.476 -6.714 1.00 92.75 115 ASN A CA 1
ATOM 996 C C . ASN A 1 115 ? -7.562 -15.958 -7.054 1.00 92.75 115 ASN A C 1
ATOM 998 O O . ASN A 1 115 ? -7.008 -16.755 -6.302 1.00 92.75 115 ASN A O 1
ATOM 1002 N N . GLU A 1 116 ? -6.989 -15.492 -8.162 1.00 92.00 116 GLU A N 1
ATOM 1003 C CA . GLU A 1 116 ? -5.607 -15.788 -8.540 1.00 92.00 116 GLU A CA 1
ATOM 1004 C C . GLU A 1 116 ? -4.650 -15.123 -7.545 1.00 92.00 116 GLU A C 1
ATOM 1006 O O . GLU A 1 116 ? -3.911 -15.814 -6.849 1.00 92.00 116 GLU A O 1
ATOM 1011 N N . VAL A 1 117 ? -4.774 -13.806 -7.357 1.00 91.69 117 VAL A N 1
ATOM 1012 C CA . VAL A 1 117 ? -3.955 -13.028 -6.407 1.00 91.69 117 VAL A CA 1
ATOM 1013 C C . VAL A 1 117 ? -4.115 -13.529 -4.969 1.00 91.69 117 VAL A C 1
ATOM 1015 O O . VAL A 1 117 ? -3.133 -13.696 -4.249 1.00 91.69 117 VAL A O 1
ATOM 1018 N N . PHE A 1 118 ? -5.344 -13.824 -4.542 1.00 91.75 118 PHE A N 1
ATOM 1019 C CA . PHE A 1 118 ? -5.618 -14.376 -3.217 1.00 91.75 118 PHE A CA 1
ATOM 1020 C C . PHE A 1 118 ? -5.012 -15.773 -3.042 1.00 91.75 118 PHE A C 1
ATOM 1022 O O . PHE A 1 118 ? -4.564 -16.103 -1.943 1.00 91.75 118 PHE A O 1
ATOM 1029 N N . SER A 1 119 ? -4.984 -16.599 -4.094 1.00 88.62 119 SER A N 1
ATOM 1030 C CA . SER A 1 119 ? -4.334 -17.913 -4.037 1.00 88.62 119 SER A CA 1
ATOM 1031 C C . SER A 1 119 ? -2.827 -17.756 -3.858 1.00 88.62 119 SER A C 1
ATOM 1033 O O . SER A 1 119 ? -2.310 -18.321 -2.899 1.00 88.62 119 SER A O 1
ATOM 1035 N N . HIS A 1 120 ? -2.172 -16.915 -4.670 1.00 86.88 120 HIS A N 1
ATOM 1036 C CA . HIS A 1 120 ? -0.742 -16.592 -4.544 1.00 86.88 120 HIS A CA 1
ATOM 1037 C C . HIS A 1 120 ? -0.384 -16.093 -3.139 1.00 86.88 120 HIS A C 1
ATOM 1039 O O . HIS A 1 120 ? 0.472 -16.658 -2.466 1.00 86.88 120 HIS A O 1
ATOM 1045 N N . MET A 1 121 ? -1.153 -15.136 -2.610 1.00 87.62 121 MET A N 1
ATOM 1046 C CA . MET A 1 121 ? -1.000 -14.637 -1.237 1.00 87.62 121 MET A CA 1
ATOM 1047 C C . MET A 1 121 ? -1.075 -15.749 -0.165 1.00 87.62 121 MET A C 1
ATOM 1049 O O . MET A 1 121 ? -0.593 -15.584 0.960 1.00 87.62 121 MET A O 1
ATOM 1053 N N . ASN A 1 122 ? -1.744 -16.869 -0.437 1.00 85.25 122 ASN A N 1
ATOM 1054 C CA . ASN A 1 122 ? -1.929 -17.969 0.510 1.00 85.25 122 ASN A CA 1
ATOM 1055 C C . ASN A 1 122 ? -1.088 -19.212 0.194 1.00 85.25 122 ASN A C 1
ATOM 1057 O O . ASN A 1 122 ? -1.204 -20.207 0.919 1.00 85.25 122 ASN A O 1
ATOM 1061 N N . GLU A 1 123 ? -0.225 -19.174 -0.822 1.00 81.06 123 GLU A N 1
ATOM 1062 C CA . GLU A 1 123 ? 0.672 -20.288 -1.099 1.00 81.06 123 GLU A CA 1
ATOM 1063 C C . GLU A 1 123 ? 1.675 -20.466 0.047 1.00 81.06 123 GLU A C 1
ATOM 1065 O O . GLU A 1 123 ? 2.379 -19.556 0.479 1.00 81.06 123 GLU A O 1
ATOM 1070 N N . SER A 1 124 ? 1.710 -21.681 0.592 1.00 63.28 124 SER A N 1
ATOM 1071 C CA . SER A 1 124 ? 2.723 -22.098 1.559 1.00 63.28 124 SER A CA 1
ATOM 1072 C C . SER A 1 124 ? 3.835 -22.779 0.770 1.00 63.28 124 SER A C 1
ATOM 1074 O O . SER A 1 124 ? 3.729 -23.973 0.481 1.00 63.28 124 SER A O 1
ATOM 1076 N N . PHE A 1 125 ? 4.874 -22.044 0.370 1.00 55.56 125 PHE A N 1
ATOM 1077 C CA . PHE A 1 125 ? 5.999 -22.644 -0.348 1.00 55.56 125 PHE A CA 1
ATOM 1078 C C . PHE A 1 125 ? 6.726 -23.639 0.561 1.00 55.56 125 PHE A C 1
ATOM 1080 O O . PHE A 1 125 ? 7.493 -23.284 1.453 1.00 55.56 125 PHE A O 1
ATOM 1087 N N . VAL A 1 126 ? 6.469 -24.927 0.336 1.00 46.53 126 VAL A N 1
ATOM 1088 C CA . VAL A 1 126 ? 7.344 -25.992 0.814 1.00 46.53 126 VAL A CA 1
ATOM 1089 C C . VAL A 1 126 ? 8.511 -26.013 -0.157 1.00 46.53 126 VAL A C 1
ATOM 1091 O O . VAL A 1 126 ? 8.364 -26.518 -1.271 1.00 46.53 126 VAL A O 1
ATOM 1094 N N . GLU A 1 127 ? 9.657 -25.468 0.253 1.00 43.72 127 GLU A N 1
ATOM 1095 C CA . GLU A 1 127 ? 10.934 -25.709 -0.415 1.00 43.72 127 GLU A CA 1
ATOM 1096 C C . GLU A 1 127 ? 11.092 -27.229 -0.568 1.00 43.72 127 GLU A C 1
ATOM 1098 O O . GLU A 1 127 ? 11.442 -27.955 0.367 1.00 43.72 127 GLU A O 1
ATOM 1103 N N . ARG A 1 128 ? 10.777 -27.764 -1.752 1.00 42.00 128 ARG A N 1
ATOM 1104 C CA . ARG A 1 128 ? 11.168 -29.127 -2.087 1.00 42.00 128 ARG A CA 1
ATOM 1105 C C . ARG A 1 128 ? 12.654 -29.060 -2.366 1.00 42.00 128 ARG A C 1
ATOM 1107 O O . ARG A 1 128 ? 13.064 -28.901 -3.513 1.00 42.00 128 ARG A O 1
ATOM 1114 N N . VAL A 1 129 ? 13.447 -29.201 -1.308 1.00 39.06 129 VAL A N 1
ATOM 1115 C CA . VAL A 1 129 ? 14.839 -29.621 -1.428 1.00 39.06 129 VAL A CA 1
ATOM 1116 C C . VAL A 1 129 ? 14.811 -30.904 -2.257 1.00 39.06 129 VAL A C 1
ATOM 1118 O O . VAL A 1 129 ? 14.366 -31.954 -1.788 1.00 39.06 129 VAL A O 1
ATOM 1121 N N . LYS A 1 130 ? 15.194 -30.813 -3.534 1.00 41.91 130 LYS A N 1
ATOM 1122 C CA . LYS A 1 130 ? 15.538 -32.002 -4.308 1.00 41.91 130 LYS A CA 1
ATOM 1123 C C . LYS A 1 130 ? 16.778 -32.583 -3.633 1.00 41.91 130 LYS A C 1
ATOM 1125 O O . LYS A 1 130 ? 17.832 -31.954 -3.672 1.00 41.91 130 LYS A O 1
ATOM 1130 N N . LEU A 1 131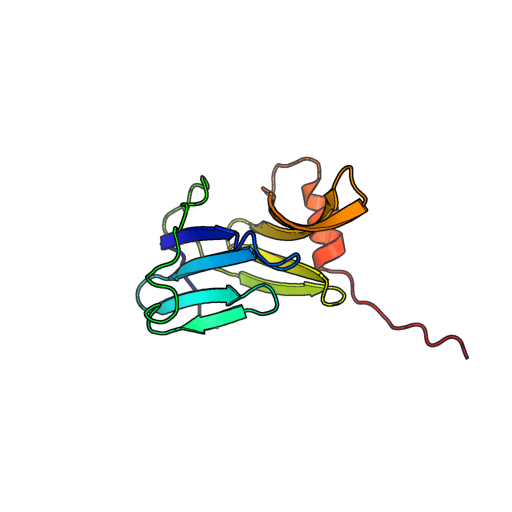 ? 16.599 -33.721 -2.961 1.00 39.09 131 LEU A N 1
ATOM 1131 C CA . LEU A 1 131 ? 17.692 -34.617 -2.585 1.00 39.09 131 LEU A CA 1
ATOM 1132 C C . LEU A 1 131 ? 18.427 -35.099 -3.840 1.00 39.09 131 LEU A C 1
ATOM 1134 O O . LEU A 1 131 ? 17.736 -35.338 -4.861 1.00 39.09 131 LEU A O 1
#

Secondary structure (DSSP, 8-state):
---EEEEEEEEEE-TT-TT-EEEEEEETTTEEEEEESS-EEEES--GGGTTS--EE------TT-EEEEEEEETTTEEEEEETTS-EEEEEEEE-TTS-EEEEEEEE-TTSTTHHHHHHHHT---------

Radius of gyration: 15.49 Å; chains: 1; bounding box: 33×50×41 Å

Foldseek 3Di:
DDWFQFDFKWWFAPPVDLLRIKIWTQTDVQGIWIDRSQDTDGDNYCVVCPPTPIDTDPDDRDPRKTWPDWADDPSAWIWTQIPQRWIWIWGWDQDPVRRIHIDIDTHHPPDPCSVVVVVRRPDDDDPPPPD

pLDDT: mean 87.58, std 12.93, range [39.06, 97.69]